Protein AF-A0A2V5QSI6-F1 (afdb_monomer_lite)

Secondary structure (DSSP, 8-state):
--------HHHHHHHHHHHHHTTHHHHHHHHHHHHHHIIIIIGGG--SHHHHHHHHHHHHHIIIIIHHHHHHHHHHHHHHTHHHHHHHHTT----GGGG--

Sequence (101 aa):
MDAAEKMTPTRERYGLLLTALAPVIPQILGSAFNIWYNTTVIEPLLTSPALKQRFFETVVLYNTVVYPIGVFFWLKRIFSFRDLFHRLRAGTATDSASLTQ

Foldseek 3Di:
DDPPVPCPVCCLVCVLVCVLCVVVVVLVVVLVVLLCCCVPPVLVVDDDPVVSVVSNVVSCCCSVPVSVVVSVVSNVVSCVCVVVSVCVSVVHDDDPVVVPD

pLDDT: mean 83.24, std 15.0, range [39.97, 96.12]

Radius of gyration: 20.99 Å; chains: 1; bounding box: 42×34×57 Å

Structure (mmCIF, N/CA/C/O backbone):
data_AF-A0A2V5QSI6-F1
#
_entry.id   AF-A0A2V5QSI6-F1
#
loop_
_atom_site.group_PDB
_atom_site.id
_atom_site.type_symbol
_atom_site.label_atom_id
_atom_site.label_alt_id
_atom_site.label_comp_id
_atom_site.label_asym_id
_atom_site.label_entity_id
_atom_site.label_seq_id
_atom_site.pdbx_PDB_ins_code
_atom_site.Cartn_x
_atom_site.Cartn_y
_atom_site.Cartn_z
_atom_site.occupancy
_atom_site.B_iso_or_equiv
_atom_site.auth_seq_id
_atom_site.auth_comp_id
_atom_site.auth_asym_id
_atom_site.auth_atom_id
_atom_site.pdbx_PDB_model_num
ATOM 1 N N . MET A 1 1 ? 19.929 28.113 -24.057 1.00 42.94 1 MET A N 1
ATOM 2 C CA . MET A 1 1 ? 18.808 27.554 -23.276 1.00 42.94 1 MET A CA 1
ATOM 3 C C . MET A 1 1 ? 18.932 26.049 -23.402 1.00 42.94 1 MET A C 1
ATOM 5 O O . MET A 1 1 ? 18.186 25.461 -24.156 1.00 42.94 1 MET A O 1
ATOM 9 N N . ASP A 1 2 ? 19.915 25.437 -22.739 1.00 44.47 2 ASP A N 1
ATOM 10 C CA . ASP A 1 2 ? 20.228 24.015 -22.951 1.00 44.47 2 ASP A CA 1
ATOM 11 C C . ASP A 1 2 ? 20.166 23.282 -21.622 1.00 44.47 2 ASP A C 1
ATOM 13 O O . ASP A 1 2 ? 21.139 22.757 -21.088 1.00 44.47 2 ASP A O 1
ATOM 17 N N . ALA A 1 3 ? 18.948 23.288 -21.084 1.00 39.97 3 ALA A N 1
ATOM 18 C CA . ALA A 1 3 ? 18.497 22.454 -19.984 1.00 39.97 3 ALA A CA 1
ATOM 19 C C . ALA A 1 3 ? 18.329 20.993 -20.445 1.00 39.97 3 ALA A C 1
ATOM 21 O O . ALA A 1 3 ? 17.354 20.328 -20.109 1.00 39.97 3 ALA A O 1
ATOM 22 N N . ALA A 1 4 ? 19.310 20.468 -21.185 1.00 46.91 4 ALA A N 1
ATOM 23 C CA . ALA A 1 4 ? 19.620 19.048 -21.151 1.00 46.91 4 ALA A CA 1
ATOM 24 C C . ALA A 1 4 ? 20.304 18.790 -19.800 1.00 46.91 4 ALA A C 1
ATOM 26 O O . ALA A 1 4 ? 21.506 18.546 -19.709 1.00 46.91 4 ALA A O 1
ATOM 27 N N . GLU A 1 5 ? 19.532 18.970 -18.727 1.00 50.97 5 GLU A N 1
ATOM 28 C CA . GLU A 1 5 ? 19.863 18.545 -17.378 1.00 50.97 5 GLU A CA 1
ATOM 29 C C . GLU A 1 5 ? 20.335 17.099 -17.501 1.00 50.97 5 GLU A C 1
ATOM 31 O O . GLU A 1 5 ? 19.531 16.220 -17.807 1.00 50.97 5 GLU A O 1
ATOM 36 N N . LYS A 1 6 ? 21.656 16.887 -17.396 1.00 46.97 6 LYS A N 1
ATOM 37 C CA . LYS A 1 6 ? 22.327 15.589 -17.531 1.00 46.97 6 LYS A CA 1
ATOM 38 C C . LYS A 1 6 ? 21.448 14.517 -16.895 1.00 46.97 6 LYS A C 1
ATOM 40 O O . LYS A 1 6 ? 21.391 14.435 -15.667 1.00 46.97 6 LYS A O 1
ATOM 45 N N . MET A 1 7 ? 20.759 13.713 -17.711 1.00 53.19 7 MET A N 1
ATOM 46 C CA . MET A 1 7 ? 20.026 12.562 -17.201 1.00 53.19 7 MET A CA 1
ATOM 47 C C . MET A 1 7 ? 21.072 11.691 -16.520 1.00 53.19 7 MET A C 1
ATOM 49 O O . MET A 1 7 ? 21.983 11.166 -17.155 1.00 53.19 7 MET A O 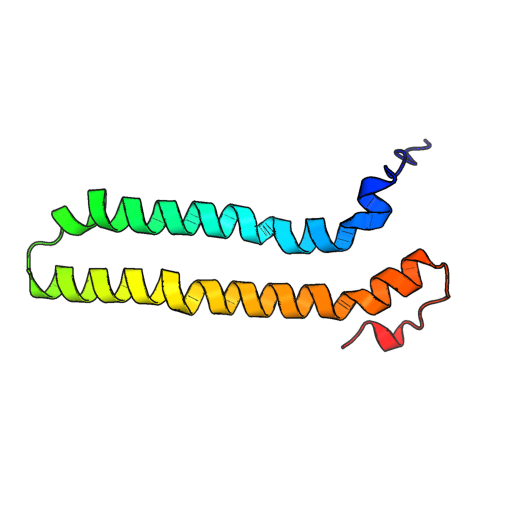1
ATOM 53 N N . THR A 1 8 ? 21.026 11.636 -15.191 1.00 64.69 8 THR A N 1
ATOM 54 C CA . THR A 1 8 ? 21.978 10.831 -14.440 1.00 64.69 8 THR A CA 1
ATOM 55 C C . THR A 1 8 ? 21.797 9.375 -14.880 1.00 64.69 8 THR A C 1
ATOM 57 O O . THR A 1 8 ? 20.656 8.935 -15.046 1.00 64.69 8 THR A O 1
ATOM 60 N N . PRO A 1 9 ? 22.875 8.592 -15.061 1.00 61.88 9 PRO A N 1
ATOM 61 C CA . PRO A 1 9 ? 22.786 7.202 -15.536 1.00 61.88 9 PRO A CA 1
ATOM 62 C C . PRO A 1 9 ? 21.847 6.335 -14.672 1.00 61.88 9 PRO A C 1
ATOM 64 O O . PRO A 1 9 ? 21.257 5.355 -15.128 1.00 61.88 9 PRO A O 1
ATOM 67 N N . THR A 1 10 ? 21.638 6.738 -13.418 1.00 62.16 10 THR A N 1
ATOM 68 C CA . THR A 1 10 ? 20.651 6.179 -12.492 1.00 62.16 10 THR A CA 1
ATOM 69 C C . THR A 1 10 ? 19.203 6.370 -12.966 1.00 62.16 10 THR A C 1
ATOM 71 O O . THR A 1 10 ? 18.412 5.433 -12.884 1.00 62.16 10 THR A O 1
ATOM 74 N N . ARG A 1 11 ? 18.833 7.542 -13.497 1.00 66.25 11 ARG A N 1
ATOM 75 C CA . ARG A 1 11 ? 17.481 7.831 -14.014 1.00 66.25 11 ARG A CA 1
ATOM 76 C C . ARG A 1 11 ? 17.165 7.019 -15.274 1.00 66.25 11 ARG A C 1
ATOM 78 O O . ARG A 1 11 ? 16.064 6.490 -15.384 1.00 66.25 11 ARG A O 1
ATOM 85 N N . GLU A 1 12 ? 18.129 6.841 -16.175 1.00 68.44 12 GLU A N 1
ATOM 86 C CA . GLU A 1 12 ? 17.963 6.012 -17.385 1.00 68.44 12 GLU A CA 1
ATOM 87 C C . GLU A 1 12 ? 17.833 4.516 -17.070 1.00 68.44 12 GLU A C 1
ATOM 89 O O . GLU A 1 12 ? 17.114 3.769 -17.743 1.00 68.44 12 GLU A O 1
ATOM 94 N N . ARG A 1 13 ? 18.530 4.050 -16.029 1.00 72.88 13 ARG A N 1
ATOM 95 C CA . ARG A 1 13 ? 18.509 2.636 -15.647 1.00 72.88 13 ARG A CA 1
ATOM 96 C C . ARG A 1 13 ? 17.327 2.274 -14.753 1.00 72.88 13 ARG A C 1
ATOM 98 O O . ARG A 1 13 ? 16.797 1.173 -14.894 1.00 72.88 13 ARG A O 1
ATOM 105 N N . TYR A 1 14 ? 16.918 3.181 -13.867 1.00 81.62 14 TYR A N 1
ATOM 106 C CA . TYR A 1 14 ? 15.937 2.917 -12.811 1.00 81.62 14 TYR A CA 1
ATOM 107 C C . TYR A 1 14 ? 14.665 3.766 -12.900 1.00 81.62 14 TYR A C 1
ATOM 109 O O . TYR A 1 14 ? 13.841 3.673 -11.999 1.00 81.62 14 TYR A O 1
ATOM 117 N N . GLY A 1 15 ? 14.456 4.551 -13.963 1.00 85.19 15 GLY A N 1
ATOM 118 C CA . GLY A 1 15 ? 13.280 5.420 -14.112 1.00 85.19 15 GLY A CA 1
ATOM 119 C C . GLY A 1 15 ? 11.954 4.698 -13.860 1.00 85.19 15 GLY A C 1
ATOM 120 O O . GLY A 1 15 ? 11.182 5.124 -13.008 1.00 85.19 15 GLY A O 1
ATOM 121 N N . LEU A 1 16 ? 11.748 3.538 -14.492 1.00 86.94 16 LEU A N 1
ATOM 122 C CA . LEU A 1 16 ? 10.546 2.722 -14.283 1.00 86.94 16 LEU A CA 1
ATOM 123 C C . LEU A 1 16 ? 10.393 2.235 -12.832 1.00 86.94 16 LEU A C 1
ATOM 125 O O . LEU A 1 16 ? 9.288 2.223 -12.297 1.00 86.94 16 LEU A O 1
ATOM 129 N N . LEU A 1 17 ? 11.498 1.854 -12.182 1.00 87.75 17 LEU A N 1
ATOM 130 C CA . LEU A 1 17 ? 11.494 1.407 -10.787 1.00 87.75 17 LEU A CA 1
ATOM 131 C C . LEU A 1 17 ? 11.174 2.565 -9.834 1.00 87.75 17 LEU A C 1
ATOM 133 O O . LEU A 1 17 ? 10.383 2.397 -8.912 1.00 87.75 17 LEU A O 1
ATOM 137 N N . LEU A 1 18 ? 11.752 3.743 -10.070 1.00 90.44 18 LEU A N 1
ATOM 138 C CA . LEU A 1 18 ? 11.469 4.947 -9.293 1.00 90.44 18 LEU A CA 1
ATOM 139 C C . LEU A 1 18 ? 9.996 5.345 -9.425 1.00 90.44 18 LEU A C 1
ATOM 141 O O . LEU A 1 18 ? 9.354 5.620 -8.417 1.00 90.44 18 LEU A O 1
ATOM 145 N N . THR A 1 19 ? 9.434 5.296 -10.636 1.00 91.62 19 THR A N 1
ATOM 146 C CA . THR A 1 19 ? 7.999 5.521 -10.864 1.00 91.62 19 THR A CA 1
ATOM 147 C C . THR A 1 19 ? 7.140 4.476 -10.155 1.00 91.62 19 THR A C 1
ATOM 149 O O . THR A 1 19 ? 6.147 4.830 -9.523 1.00 91.62 19 THR A O 1
ATOM 152 N N . ALA A 1 20 ? 7.525 3.198 -10.211 1.00 91.44 20 ALA A N 1
ATOM 153 C CA . ALA A 1 20 ? 6.799 2.126 -9.538 1.00 91.44 20 ALA A CA 1
ATOM 154 C C . ALA A 1 20 ? 6.766 2.325 -8.015 1.00 91.44 20 ALA A C 1
ATOM 156 O O . ALA A 1 20 ? 5.714 2.148 -7.406 1.00 91.44 20 ALA A O 1
ATOM 157 N N . LEU A 1 21 ? 7.894 2.719 -7.413 1.00 91.62 21 LEU A N 1
ATOM 158 C CA . LEU A 1 21 ? 8.045 2.875 -5.963 1.00 91.62 21 LEU A CA 1
ATOM 159 C C . LEU A 1 21 ? 7.524 4.208 -5.418 1.00 91.62 21 LEU A C 1
ATOM 161 O O . LEU A 1 21 ? 7.236 4.289 -4.222 1.00 91.62 21 LEU A O 1
ATOM 165 N N . ALA A 1 22 ? 7.379 5.228 -6.268 1.00 92.06 22 ALA A N 1
ATOM 166 C CA . ALA A 1 22 ? 6.959 6.569 -5.870 1.00 92.06 22 ALA A CA 1
ATOM 167 C C . ALA A 1 22 ? 5.679 6.596 -5.011 1.00 92.06 22 ALA A C 1
ATOM 169 O O . ALA A 1 22 ? 5.703 7.267 -3.983 1.00 92.06 22 ALA A O 1
ATOM 170 N N . PRO A 1 23 ? 4.595 5.865 -5.341 1.00 91.12 23 PRO A N 1
ATOM 171 C CA . PRO A 1 23 ? 3.426 5.790 -4.464 1.00 91.12 23 PRO A CA 1
ATOM 172 C C . PRO A 1 23 ? 3.524 4.692 -3.396 1.00 91.12 23 PRO A C 1
ATOM 174 O O . PRO A 1 23 ? 2.845 4.780 -2.379 1.00 91.12 23 PRO A O 1
ATOM 177 N N . VAL A 1 24 ? 4.368 3.670 -3.578 1.00 91.06 24 VAL A N 1
ATOM 178 C CA . VAL A 1 24 ? 4.453 2.521 -2.656 1.00 91.06 24 VAL A CA 1
ATOM 179 C C . VAL A 1 24 ? 5.018 2.933 -1.301 1.00 91.06 24 VAL A C 1
ATOM 181 O O . VAL A 1 24 ? 4.478 2.545 -0.269 1.00 91.06 24 VAL A O 1
ATOM 184 N N . ILE A 1 25 ? 6.079 3.744 -1.286 1.00 89.50 25 ILE A N 1
ATOM 185 C CA . ILE A 1 25 ? 6.704 4.196 -0.035 1.00 89.50 25 ILE A CA 1
ATOM 186 C C . ILE A 1 25 ? 5.733 5.064 0.789 1.00 89.50 25 ILE A C 1
ATOM 188 O O . ILE A 1 25 ? 5.487 4.720 1.949 1.00 89.50 25 ILE A O 1
ATOM 192 N N . PRO A 1 26 ? 5.116 6.126 0.225 1.00 93.25 26 PRO A N 1
ATOM 193 C CA . PRO A 1 26 ? 4.055 6.859 0.906 1.00 93.25 26 PRO A CA 1
ATOM 194 C C . PRO A 1 26 ? 2.903 5.966 1.362 1.00 93.25 26 PRO A C 1
ATOM 196 O O . PRO A 1 26 ? 2.388 6.179 2.453 1.00 93.25 26 PRO A O 1
ATOM 199 N N . GLN A 1 27 ? 2.521 4.949 0.581 1.00 92.62 27 GLN A N 1
ATOM 200 C CA . GLN A 1 27 ? 1.426 4.053 0.954 1.00 92.62 27 GLN A CA 1
ATOM 201 C C . GLN A 1 27 ? 1.759 3.207 2.187 1.00 92.62 27 GLN A C 1
ATOM 203 O O . GLN A 1 27 ? 0.911 3.058 3.065 1.00 92.62 27 GLN A O 1
ATOM 208 N N . ILE A 1 28 ? 2.982 2.678 2.287 1.00 91.12 28 ILE A N 1
ATOM 209 C CA . ILE A 1 28 ? 3.425 1.910 3.461 1.00 91.12 28 ILE A CA 1
ATOM 210 C C . ILE A 1 28 ? 3.422 2.806 4.703 1.00 91.12 28 ILE A C 1
ATOM 212 O O . ILE A 1 28 ? 2.862 2.434 5.734 1.00 91.12 28 ILE A O 1
ATOM 216 N N . LEU A 1 29 ? 3.998 4.006 4.592 1.00 94.06 29 LEU A N 1
ATOM 217 C CA . LEU A 1 29 ? 4.034 4.972 5.692 1.00 94.06 29 LEU A CA 1
ATOM 218 C C . LEU A 1 29 ? 2.623 5.417 6.101 1.00 94.06 29 LEU A C 1
ATOM 220 O O . LEU A 1 29 ? 2.300 5.439 7.287 1.00 94.06 29 LEU A O 1
ATOM 224 N N . GLY A 1 30 ? 1.765 5.718 5.126 1.00 92.69 30 GLY A N 1
ATOM 225 C CA . GLY A 1 30 ? 0.377 6.108 5.351 1.00 92.69 30 GLY A CA 1
ATOM 226 C C . GLY A 1 30 ? -0.451 4.996 5.991 1.00 92.69 30 GLY A C 1
ATOM 227 O O . GLY A 1 30 ? -1.246 5.273 6.882 1.00 92.69 30 GLY A O 1
ATOM 228 N N . SER A 1 31 ? -0.235 3.738 5.602 1.00 92.50 31 SER A N 1
ATOM 229 C CA . SER A 1 31 ? -0.891 2.572 6.204 1.00 92.50 31 SER A CA 1
ATOM 230 C C . SER A 1 31 ? -0.455 2.359 7.657 1.00 92.50 31 SER A C 1
ATOM 232 O O . SER A 1 31 ? -1.30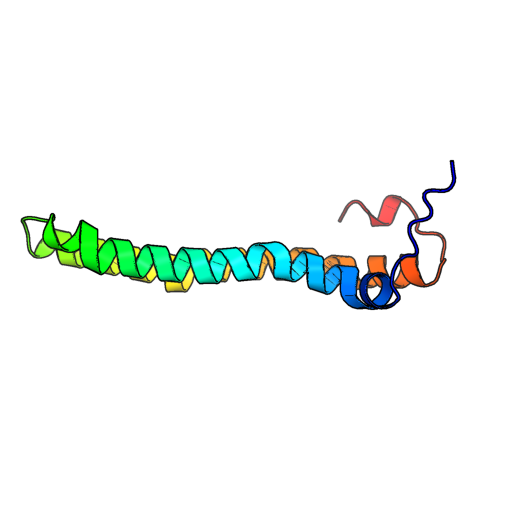5 2.204 8.532 1.00 92.50 31 SER A O 1
ATOM 234 N N . ALA A 1 32 ? 0.848 2.448 7.946 1.00 92.81 32 ALA A N 1
ATOM 235 C CA . ALA A 1 32 ? 1.356 2.370 9.315 1.00 92.81 32 ALA A CA 1
ATOM 236 C C . ALA A 1 32 ? 0.772 3.485 10.199 1.00 92.81 32 ALA A C 1
ATOM 238 O O . ALA A 1 32 ? 0.311 3.224 11.311 1.00 92.81 32 ALA A O 1
ATOM 239 N N . PHE A 1 33 ? 0.719 4.715 9.676 1.00 94.88 33 PHE A N 1
ATOM 240 C CA . PHE A 1 33 ? 0.088 5.838 10.364 1.00 94.88 33 PHE A CA 1
ATOM 241 C C . PHE A 1 33 ? -1.418 5.624 10.563 1.00 94.88 33 PHE A C 1
ATOM 243 O O . PHE A 1 33 ? -1.936 5.903 11.640 1.00 94.88 33 PHE A O 1
ATOM 250 N N . ASN A 1 34 ? -2.120 5.094 9.559 1.00 93.56 34 ASN A N 1
ATOM 251 C CA . ASN A 1 34 ? -3.549 4.805 9.634 1.00 93.56 34 ASN A CA 1
ATOM 252 C C . ASN A 1 34 ? -3.862 3.789 10.741 1.00 93.56 34 ASN A C 1
ATOM 254 O O . ASN A 1 34 ? -4.787 4.012 11.518 1.00 93.56 34 ASN A O 1
ATOM 258 N N . ILE A 1 35 ? -3.072 2.715 10.848 1.00 92.44 35 ILE A N 1
ATOM 259 C CA . ILE A 1 35 ? -3.215 1.721 11.917 1.00 92.44 35 ILE A CA 1
ATOM 260 C C . ILE A 1 35 ? -2.980 2.384 13.273 1.00 92.44 35 ILE A C 1
ATOM 262 O O . ILE A 1 35 ? -3.871 2.349 14.115 1.00 92.44 35 ILE A O 1
ATOM 266 N N . TRP A 1 36 ? -1.827 3.038 13.454 1.00 94.50 36 TRP A N 1
ATOM 267 C CA . TRP A 1 36 ? -1.467 3.687 14.717 1.00 94.50 36 TRP A CA 1
ATOM 268 C C . TRP A 1 36 ? -2.527 4.695 15.172 1.00 94.50 36 TRP A C 1
ATOM 270 O O . TRP A 1 36 ? -2.981 4.658 16.314 1.00 94.50 36 TRP A O 1
ATOM 280 N N . TYR A 1 37 ? -2.971 5.564 14.266 1.00 94.75 37 TYR A N 1
ATOM 281 C CA . TYR A 1 37 ? -3.976 6.576 14.561 1.00 94.75 37 TYR A CA 1
ATOM 282 C C . TYR A 1 37 ? -5.311 5.942 14.965 1.00 94.75 37 TYR A C 1
ATOM 284 O O . TYR A 1 37 ? -5.904 6.319 15.977 1.00 94.75 37 TYR A O 1
ATOM 292 N N . ASN A 1 38 ? -5.767 4.934 14.220 1.00 93.31 38 ASN A N 1
ATOM 293 C CA . ASN A 1 38 ? -7.022 4.263 14.527 1.00 93.31 38 ASN A CA 1
ATOM 294 C C . ASN A 1 38 ? -6.968 3.503 15.861 1.00 93.31 38 ASN A C 1
ATOM 296 O O . ASN A 1 38 ? -7.941 3.557 16.608 1.00 93.31 38 ASN A O 1
ATOM 300 N N . THR A 1 39 ? -5.845 2.870 16.209 1.00 91.19 39 THR A N 1
ATOM 301 C CA . THR A 1 39 ? -5.696 2.149 17.486 1.00 91.19 39 THR A CA 1
ATOM 302 C C . THR A 1 39 ? -5.488 3.077 18.682 1.00 91.19 39 THR A C 1
ATOM 304 O O . THR A 1 39 ? -6.015 2.836 19.761 1.00 91.19 39 THR A O 1
ATOM 307 N N . THR A 1 40 ? -4.710 4.150 18.527 1.00 93.06 40 THR A N 1
ATOM 308 C CA . THR A 1 40 ? -4.295 4.992 19.661 1.00 93.06 40 THR A CA 1
ATOM 309 C C . THR A 1 40 ? -5.225 6.179 19.885 1.00 93.06 40 THR A C 1
ATOM 311 O O . THR A 1 40 ? -5.398 6.602 21.024 1.00 93.06 40 THR A O 1
ATOM 314 N N . VAL A 1 41 ? -5.833 6.718 18.825 1.00 94.06 41 VAL A N 1
ATOM 315 C CA . VAL A 1 41 ? -6.670 7.923 18.903 1.00 94.06 41 VAL A CA 1
ATOM 316 C C . VAL A 1 41 ? -8.150 7.590 18.759 1.00 94.06 41 VAL A C 1
ATOM 318 O O . VAL A 1 41 ? -8.946 8.077 19.553 1.00 94.06 41 VAL A O 1
ATOM 321 N N . ILE A 1 42 ? -8.536 6.765 17.780 1.00 92.12 42 ILE A N 1
ATOM 322 C CA . ILE A 1 42 ? -9.959 6.530 17.476 1.00 92.12 42 ILE A CA 1
ATOM 323 C C . ILE A 1 42 ? -10.583 5.451 18.361 1.00 92.12 42 ILE A C 1
ATOM 325 O O . ILE A 1 42 ? -11.651 5.678 18.924 1.00 92.12 42 ILE A O 1
ATOM 329 N N . GLU A 1 43 ? -9.936 4.296 18.526 1.00 91.69 43 GLU A N 1
ATOM 330 C CA . GLU A 1 43 ? -10.474 3.184 19.320 1.00 91.69 43 GLU A CA 1
ATOM 331 C C . GLU A 1 43 ? -10.891 3.585 20.755 1.00 91.69 43 GLU A C 1
ATOM 333 O O . GLU A 1 43 ? -11.973 3.167 21.189 1.00 91.69 43 GLU A O 1
ATOM 338 N N . PRO A 1 44 ? -10.136 4.427 21.497 1.00 91.62 44 PRO A N 1
ATOM 339 C CA . PRO A 1 44 ? -10.543 4.875 22.831 1.00 91.62 44 PRO A CA 1
ATOM 340 C C . PRO A 1 44 ? -11.826 5.714 22.848 1.00 91.62 44 PRO A C 1
ATOM 342 O O . PRO A 1 44 ? -12.525 5.725 23.858 1.00 91.62 44 PRO A O 1
ATOM 345 N N . LEU A 1 45 ? -12.154 6.389 21.741 1.00 92.50 45 LEU A N 1
ATOM 346 C CA . LEU A 1 45 ? -13.347 7.233 21.611 1.00 92.50 45 LEU A CA 1
ATOM 347 C C . LEU A 1 45 ? -14.622 6.415 21.354 1.00 92.50 45 LEU A C 1
ATOM 349 O O . LEU A 1 45 ? -15.730 6.940 21.462 1.00 92.50 45 LEU A O 1
ATOM 353 N N . LEU A 1 46 ? -14.488 5.131 21.015 1.00 92.25 46 LEU A N 1
ATOM 354 C CA . LEU A 1 46 ? -15.620 4.248 20.764 1.00 92.25 46 LEU A CA 1
ATOM 355 C C . LEU A 1 46 ? -16.199 3.738 22.090 1.00 92.25 46 LEU A C 1
ATOM 357 O O . LEU A 1 46 ? -15.510 3.138 22.912 1.00 92.25 46 LEU A O 1
ATOM 361 N N . THR A 1 47 ? -17.497 3.944 22.293 1.00 89.88 47 THR A N 1
ATOM 362 C CA . THR A 1 47 ? -18.183 3.685 23.570 1.00 89.88 47 THR A CA 1
ATOM 363 C C . THR A 1 47 ? -18.621 2.237 23.766 1.00 89.88 47 THR A C 1
ATOM 365 O O . THR A 1 47 ? -18.732 1.793 24.906 1.00 89.88 47 THR A O 1
ATOM 368 N N . SER A 1 48 ? -18.868 1.481 22.689 1.00 93.38 48 SER A N 1
ATOM 369 C CA . SER A 1 48 ? -19.340 0.092 22.788 1.00 93.38 48 SER A CA 1
ATOM 370 C C . SER A 1 48 ? -18.285 -0.929 22.334 1.00 93.38 48 SER A C 1
ATOM 372 O O . SER A 1 48 ? -17.623 -0.710 21.314 1.00 93.38 48 SER A O 1
ATOM 374 N N . PRO A 1 49 ? -18.148 -2.077 23.029 1.00 90.50 49 PRO A N 1
ATOM 375 C CA . PRO A 1 49 ? -17.218 -3.139 22.631 1.00 90.50 49 PRO A CA 1
ATOM 376 C C . PRO A 1 49 ? -17.487 -3.695 21.225 1.00 90.50 49 PRO A C 1
ATOM 378 O O . PRO A 1 49 ? -16.555 -3.913 20.457 1.00 90.50 49 PRO A O 1
ATOM 381 N N . ALA A 1 50 ? -18.761 -3.856 20.852 1.00 91.81 50 ALA A N 1
ATOM 38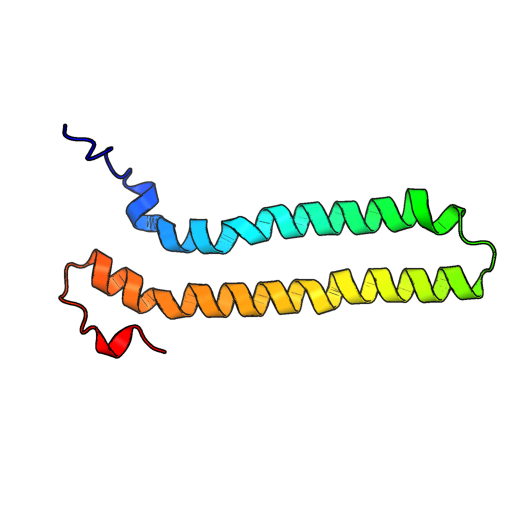2 C CA . ALA A 1 50 ? -19.144 -4.350 19.529 1.00 91.81 50 ALA A CA 1
ATOM 383 C C . ALA A 1 50 ? -18.715 -3.397 18.398 1.00 91.81 50 ALA A C 1
ATOM 385 O O . ALA A 1 50 ? -18.316 -3.846 17.322 1.00 91.81 50 ALA A O 1
ATOM 386 N N . LEU A 1 51 ? -18.763 -2.080 18.638 1.00 91.69 51 LEU A N 1
ATOM 387 C CA . LEU A 1 51 ? -18.300 -1.086 17.672 1.00 91.69 51 LEU A CA 1
ATOM 388 C C . LEU A 1 51 ? -16.774 -1.102 17.538 1.00 91.69 51 LEU A C 1
ATOM 390 O O . LEU A 1 51 ? -16.280 -1.060 16.415 1.00 91.69 51 LEU A O 1
ATOM 394 N N . LYS A 1 52 ? -16.038 -1.230 18.652 1.00 92.31 52 LYS A N 1
ATOM 395 C CA . LYS A 1 52 ? -14.570 -1.373 18.638 1.00 92.31 52 LYS A CA 1
ATOM 396 C C . LYS A 1 52 ? -14.126 -2.567 17.808 1.00 92.31 52 LYS A C 1
ATOM 398 O O . LYS A 1 52 ? -13.253 -2.425 16.960 1.00 92.31 52 LYS A O 1
ATOM 403 N N . GLN A 1 53 ? -14.775 -3.714 18.002 1.00 92.25 53 GLN A N 1
ATOM 404 C CA . GLN A 1 53 ? -14.447 -4.927 17.263 1.00 92.25 53 GLN A CA 1
ATOM 405 C C . GLN A 1 53 ? -14.647 -4.747 15.752 1.00 92.25 53 GLN A C 1
ATOM 407 O O . GLN A 1 53 ? -13.718 -4.975 14.982 1.00 92.25 53 GLN A O 1
ATOM 412 N N . ARG A 1 54 ? -15.825 -4.278 15.320 1.00 93.50 54 ARG A N 1
ATOM 413 C CA . ARG A 1 54 ? -16.100 -4.064 13.887 1.00 93.50 54 ARG A CA 1
ATOM 414 C C . ARG A 1 54 ? -15.176 -3.021 13.266 1.00 93.50 54 ARG A C 1
ATOM 416 O O . ARG A 1 54 ? -14.758 -3.156 12.116 1.00 93.50 54 ARG A O 1
ATOM 423 N N . PHE A 1 55 ? -14.865 -1.973 14.022 1.00 92.75 55 PHE A N 1
ATOM 424 C CA . PHE A 1 55 ? -13.930 -0.944 13.597 1.00 92.75 55 PHE A CA 1
ATOM 425 C C . PHE A 1 55 ? -12.529 -1.525 13.387 1.00 92.75 55 PHE A C 1
ATOM 427 O O . PHE A 1 55 ? -11.953 -1.346 12.316 1.00 92.75 55 PHE A O 1
ATOM 434 N N . PHE A 1 56 ? -12.020 -2.291 14.352 1.00 91.94 56 PHE A N 1
ATOM 435 C CA . PHE A 1 56 ? -10.724 -2.952 14.246 1.00 91.94 56 PHE A CA 1
ATOM 436 C C . PHE A 1 56 ? -10.667 -3.930 13.065 1.00 91.94 56 PHE A C 1
ATOM 438 O O . PHE A 1 56 ? -9.742 -3.860 12.259 1.00 91.94 56 PHE A O 1
ATOM 445 N N . GLU A 1 57 ? -11.687 -4.779 12.898 1.00 93.25 57 GLU A N 1
ATOM 446 C CA . GLU A 1 57 ? -11.806 -5.692 11.751 1.00 93.25 57 GLU A CA 1
ATOM 447 C C . GLU A 1 57 ? -11.740 -4.935 10.417 1.00 93.25 57 GLU A C 1
ATOM 449 O O . GLU A 1 57 ? -11.042 -5.352 9.492 1.00 93.25 57 GLU A O 1
ATOM 454 N N . THR A 1 58 ? -12.401 -3.778 10.333 1.00 93.31 58 THR A N 1
ATOM 455 C CA . THR A 1 58 ? -12.379 -2.925 9.138 1.00 93.31 58 THR A CA 1
ATOM 456 C C . THR A 1 58 ? -10.989 -2.336 8.893 1.00 93.31 58 THR A C 1
ATOM 458 O O . THR A 1 58 ? -10.484 -2.399 7.771 1.00 93.31 58 THR A O 1
ATOM 461 N N . VAL A 1 59 ? -10.338 -1.794 9.927 1.00 92.00 59 VAL A N 1
ATOM 462 C CA . VAL A 1 59 ? -8.977 -1.238 9.828 1.00 92.00 59 VAL A CA 1
ATOM 463 C C . VAL A 1 59 ? -7.997 -2.310 9.352 1.00 92.00 59 VAL A C 1
ATOM 465 O O . VAL A 1 59 ? -7.205 -2.056 8.441 1.00 92.00 59 VAL A O 1
ATOM 468 N N . VAL A 1 60 ? -8.082 -3.520 9.907 1.00 91.19 60 VAL A N 1
ATOM 469 C CA . VAL A 1 60 ? -7.256 -4.656 9.491 1.00 91.19 60 VAL A CA 1
ATOM 470 C C . VAL A 1 60 ? -7.548 -5.036 8.041 1.00 91.19 60 VAL A C 1
ATOM 472 O O . VAL A 1 60 ? -6.611 -5.146 7.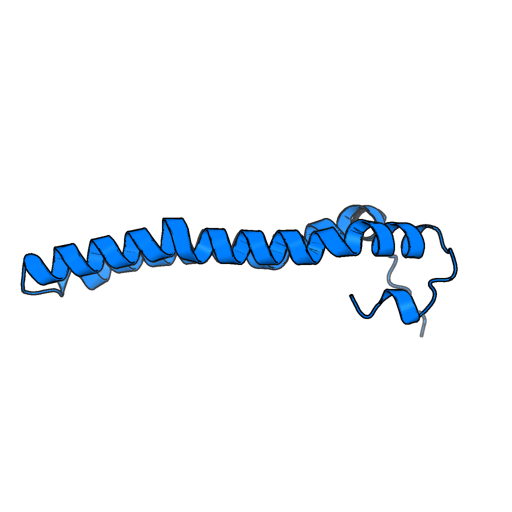251 1.00 91.19 60 VAL A O 1
ATOM 475 N N . LEU A 1 61 ? -8.819 -5.178 7.651 1.00 94.88 61 LEU A N 1
ATOM 476 C CA . LEU A 1 61 ? -9.207 -5.561 6.290 1.00 94.88 61 LEU A CA 1
ATOM 477 C C . LEU A 1 61 ? -8.657 -4.586 5.241 1.00 94.88 61 LEU A C 1
ATOM 479 O O . LEU A 1 61 ? -8.063 -5.003 4.246 1.00 94.88 61 LEU A O 1
ATOM 483 N N . TYR A 1 62 ? -8.813 -3.281 5.461 1.00 92.75 62 TYR A N 1
ATOM 484 C CA . TYR A 1 62 ? -8.346 -2.287 4.496 1.00 92.75 62 TYR A CA 1
ATOM 485 C C . TYR A 1 62 ? -6.822 -2.283 4.364 1.00 92.75 62 TYR A C 1
ATOM 487 O O . TYR A 1 62 ? -6.302 -2.287 3.248 1.00 92.75 62 TYR A O 1
ATOM 495 N N . ASN A 1 63 ? -6.102 -2.334 5.485 1.00 92.31 63 ASN A N 1
ATOM 496 C CA . ASN A 1 63 ? -4.644 -2.259 5.469 1.00 92.31 63 ASN A CA 1
ATOM 497 C C . ASN A 1 63 ? -3.976 -3.557 4.983 1.00 92.31 63 ASN A C 1
ATOM 499 O O . ASN A 1 63 ? -2.916 -3.493 4.366 1.00 92.31 63 ASN A O 1
ATOM 503 N N . THR A 1 64 ? -4.587 -4.722 5.214 1.00 91.25 64 THR A N 1
ATOM 504 C CA . THR A 1 64 ? -3.997 -6.028 4.854 1.00 91.25 64 THR A CA 1
ATOM 505 C C . THR A 1 64 ? -4.487 -6.590 3.522 1.00 91.25 64 THR A C 1
ATOM 507 O O . THR A 1 64 ? -3.787 -7.400 2.919 1.00 91.25 64 THR A O 1
ATOM 510 N N . VAL A 1 65 ? -5.654 -6.158 3.034 1.00 94.56 65 VAL A N 1
ATOM 511 C CA . VAL A 1 65 ? -6.251 -6.683 1.797 1.00 94.56 65 VAL A CA 1
ATOM 512 C C . VAL A 1 65 ? -6.418 -5.582 0.758 1.00 94.56 65 VAL A C 1
ATOM 514 O O . VAL A 1 65 ? -5.835 -5.663 -0.322 1.00 94.56 65 VAL A O 1
ATOM 517 N N . VAL A 1 66 ? -7.166 -4.524 1.074 1.00 94.25 66 VAL A N 1
ATOM 518 C CA . VAL A 1 66 ? -7.550 -3.512 0.073 1.00 94.25 66 VAL A CA 1
ATOM 519 C C . VAL A 1 66 ? -6.335 -2.732 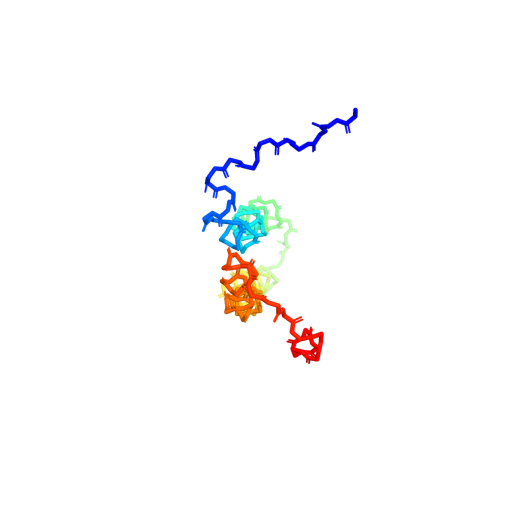-0.438 1.00 94.25 66 VAL A C 1
ATOM 521 O O . VAL A 1 66 ? -6.128 -2.640 -1.650 1.00 94.25 66 VAL A O 1
ATOM 524 N N . TYR A 1 67 ? -5.498 -2.204 0.459 1.00 92.06 67 TYR A N 1
ATOM 525 C CA . TYR A 1 67 ? -4.311 -1.445 0.056 1.00 92.06 67 TYR A CA 1
ATOM 526 C C . TYR A 1 67 ? -3.275 -2.305 -0.686 1.00 92.06 67 TYR A C 1
ATOM 528 O O . TYR A 1 67 ? -2.815 -1.861 -1.742 1.00 92.06 67 TYR A O 1
ATOM 536 N N . PRO A 1 68 ? -2.940 -3.535 -0.245 1.00 93.00 68 PRO A N 1
ATOM 537 C CA . PRO A 1 68 ? -2.045 -4.409 -1.003 1.00 93.00 68 PRO A CA 1
ATOM 538 C C . PRO A 1 68 ? -2.566 -4.776 -2.393 1.00 93.00 68 PRO A C 1
ATOM 540 O O . PRO A 1 68 ? -1.784 -4.793 -3.340 1.00 93.00 68 PRO A O 1
ATOM 543 N N . ILE A 1 69 ? -3.875 -5.000 -2.552 1.00 96.12 69 ILE A N 1
ATOM 544 C CA . ILE A 1 69 ? -4.484 -5.232 -3.871 1.00 96.12 69 ILE A CA 1
ATOM 545 C C . ILE A 1 69 ? -4.298 -4.007 -4.778 1.00 96.12 69 ILE A C 1
ATOM 547 O O . ILE A 1 69 ? -3.901 -4.148 -5.936 1.00 96.12 69 ILE A O 1
ATOM 551 N N . GLY A 1 70 ? -4.530 -2.799 -4.256 1.00 94.00 70 GLY A N 1
ATOM 552 C CA . GLY A 1 70 ? -4.302 -1.558 -5.000 1.00 94.00 70 GLY A CA 1
ATOM 553 C C . GLY A 1 70 ? -2.843 -1.396 -5.440 1.00 94.00 70 GLY A C 1
ATOM 554 O O . GLY A 1 70 ? -2.572 -1.142 -6.615 1.00 94.00 70 GLY A O 1
ATOM 555 N N . VAL A 1 71 ? -1.897 -1.624 -4.522 1.00 94.06 71 VAL A N 1
ATOM 556 C CA . VAL A 1 71 ? -0.454 -1.607 -4.818 1.00 94.06 71 VAL A CA 1
ATOM 557 C C . VAL A 1 71 ? -0.096 -2.659 -5.866 1.00 94.06 71 VAL A C 1
ATOM 559 O O . VAL A 1 71 ? 0.661 -2.368 -6.790 1.00 94.06 71 VAL A O 1
ATOM 562 N N . PHE A 1 72 ? -0.665 -3.861 -5.780 1.00 95.06 72 PHE A N 1
ATOM 563 C CA . PHE A 1 72 ? -0.442 -4.917 -6.761 1.00 95.06 72 PHE A CA 1
ATOM 564 C C . PHE A 1 72 ? -0.899 -4.502 -8.164 1.00 95.06 72 PHE A C 1
ATOM 566 O O . PHE A 1 72 ? -0.137 -4.643 -9.121 1.00 95.06 72 PHE A O 1
ATOM 573 N N . PHE A 1 73 ? -2.107 -3.946 -8.303 1.00 96.12 73 PHE A N 1
ATOM 574 C CA . PHE A 1 73 ? -2.596 -3.469 -9.598 1.00 96.12 73 PHE A CA 1
ATOM 575 C C . PHE A 1 73 ? -1.761 -2.314 -10.150 1.00 96.12 73 PHE A C 1
ATOM 577 O O . PHE A 1 73 ? -1.465 -2.299 -11.347 1.00 96.12 73 PHE A O 1
ATOM 584 N N . TRP A 1 74 ? -1.328 -1.392 -9.287 1.00 94.88 74 TRP A N 1
ATOM 585 C CA . TRP A 1 74 ? -0.413 -0.319 -9.664 1.00 94.88 74 TRP A CA 1
ATOM 586 C C . TRP A 1 74 ? 0.912 -0.866 -10.204 1.00 94.88 74 TRP A C 1
ATOM 588 O O . TRP A 1 74 ? 1.309 -0.539 -11.322 1.00 94.88 74 TRP A O 1
ATOM 598 N N . LEU A 1 75 ? 1.572 -1.748 -9.449 1.00 93.75 75 LEU A N 1
ATOM 599 C CA . LEU A 1 75 ? 2.842 -2.349 -9.853 1.00 93.75 75 LEU A CA 1
ATOM 600 C C . LEU A 1 75 ? 2.688 -3.142 -11.150 1.00 93.75 75 LEU A C 1
ATOM 602 O O . LEU A 1 75 ? 3.507 -2.990 -12.055 1.00 93.75 75 LEU A O 1
ATOM 606 N N . LYS A 1 76 ? 1.617 -3.933 -11.282 1.00 93.62 76 LYS A N 1
ATOM 607 C CA . LYS A 1 76 ? 1.313 -4.673 -12.511 1.00 93.62 76 LYS A CA 1
ATOM 608 C C . LYS A 1 76 ? 1.188 -3.733 -13.712 1.00 93.62 76 LYS A C 1
ATOM 610 O O . LYS A 1 76 ? 1.750 -4.029 -14.763 1.00 93.62 76 LYS A O 1
ATOM 615 N N . ARG A 1 77 ? 0.490 -2.602 -13.558 1.00 92.56 77 ARG A N 1
ATOM 616 C CA . ARG A 1 77 ? 0.330 -1.606 -14.627 1.00 92.56 77 ARG A CA 1
ATOM 617 C C . ARG A 1 77 ? 1.641 -0.892 -14.954 1.00 92.56 77 ARG A C 1
ATOM 619 O O . ARG A 1 77 ? 1.924 -0.674 -16.120 1.00 92.56 77 ARG A O 1
ATOM 626 N N . ILE A 1 78 ? 2.465 -0.541 -13.970 1.00 92.44 78 ILE A N 1
ATOM 627 C CA . ILE A 1 78 ? 3.759 0.091 -14.263 1.00 92.44 78 ILE A CA 1
ATOM 628 C C . ILE A 1 78 ? 4.707 -0.892 -14.951 1.00 92.44 78 ILE A C 1
ATOM 630 O O . ILE A 1 78 ? 5.335 -0.551 -15.951 1.00 92.44 78 ILE A O 1
ATOM 634 N N . PHE A 1 79 ? 4.781 -2.136 -14.479 1.00 91.00 79 PHE A N 1
ATOM 635 C CA . PHE A 1 79 ? 5.651 -3.134 -15.090 1.00 91.00 79 PHE A CA 1
ATOM 636 C C . PHE A 1 79 ? 5.166 -3.630 -16.456 1.00 91.00 79 PHE A C 1
ATOM 638 O O . PHE A 1 79 ? 5.998 -4.134 -17.209 1.00 91.00 79 PHE A O 1
ATOM 645 N N . SER A 1 80 ? 3.900 -3.429 -16.845 1.00 89.75 80 SER A N 1
ATOM 646 C CA . SER A 1 80 ? 3.482 -3.689 -18.232 1.00 89.75 80 SER A CA 1
ATOM 647 C C . SER A 1 80 ? 4.174 -2.756 -19.230 1.00 89.75 80 SER A C 1
ATOM 649 O O . SER A 1 80 ? 4.405 -3.145 -20.369 1.00 89.75 80 SER A O 1
ATOM 651 N N . PHE A 1 81 ? 4.606 -1.564 -18.801 1.00 87.44 81 PHE A N 1
ATOM 652 C CA . PHE A 1 81 ? 5.398 -0.650 -19.631 1.00 87.44 81 PHE A CA 1
ATOM 653 C C . PHE A 1 81 ? 6.888 -1.007 -19.696 1.00 87.44 81 PHE A C 1
ATOM 655 O O . PHE A 1 81 ? 7.656 -0.286 -20.329 1.00 87.44 81 PHE A O 1
ATOM 662 N N . ARG A 1 82 ? 7.337 -2.100 -19.064 1.00 85.50 82 ARG A N 1
ATOM 663 C CA . ARG A 1 82 ? 8.760 -2.472 -19.027 1.00 85.50 82 ARG A CA 1
ATOM 664 C C . ARG A 1 82 ? 9.349 -2.672 -20.418 1.00 85.50 82 ARG A C 1
ATOM 666 O O . ARG A 1 82 ? 10.434 -2.164 -20.690 1.00 85.50 82 ARG A O 1
ATOM 673 N N . ASP A 1 83 ? 8.637 -3.373 -21.290 1.00 83.06 83 ASP A N 1
ATOM 674 C CA . ASP A 1 83 ? 9.118 -3.658 -22.643 1.00 83.06 83 ASP A CA 1
ATOM 675 C C . ASP A 1 83 ? 9.151 -2.393 -23.500 1.00 83.06 83 ASP A C 1
ATOM 677 O O . ASP A 1 83 ? 10.127 -2.153 -24.212 1.00 83.06 83 ASP A O 1
ATOM 681 N N . LEU A 1 84 ? 8.134 -1.537 -23.367 1.00 83.38 84 LEU A N 1
ATOM 682 C CA . LEU A 1 84 ? 8.099 -0.219 -23.997 1.00 83.38 84 LEU A CA 1
ATOM 683 C C . LEU A 1 84 ? 9.271 0.651 -23.524 1.00 83.38 84 LEU A C 1
ATOM 685 O O . LEU A 1 84 ? 9.982 1.226 -24.342 1.00 83.38 84 LEU A O 1
ATOM 689 N N . PHE A 1 85 ? 9.515 0.704 -22.214 1.00 84.38 85 PHE A N 1
ATOM 690 C CA . PHE A 1 85 ? 10.615 1.461 -21.625 1.00 84.38 85 PHE A CA 1
ATOM 691 C C . PHE A 1 85 ? 11.978 0.981 -22.144 1.00 84.38 85 PHE A C 1
ATOM 693 O O . PHE A 1 85 ? 12.830 1.801 -22.482 1.00 84.38 85 PHE A O 1
ATOM 700 N N . HIS A 1 86 ? 12.180 -0.335 -22.278 1.00 83.31 86 HIS A N 1
ATOM 701 C CA . HIS A 1 86 ? 13.410 -0.882 -22.862 1.00 83.31 86 HIS A CA 1
ATOM 702 C C . HIS A 1 86 ? 13.570 -0.532 -24.342 1.00 83.31 86 HIS A C 1
ATOM 704 O O . HIS A 1 86 ? 14.674 -0.176 -24.749 1.00 83.31 86 HIS A O 1
ATOM 710 N N . ARG A 1 87 ? 12.492 -0.586 -25.137 1.00 80.81 87 ARG A N 1
ATOM 711 C CA . ARG A 1 87 ? 12.506 -0.200 -26.562 1.00 80.81 87 ARG A CA 1
ATOM 712 C C . ARG A 1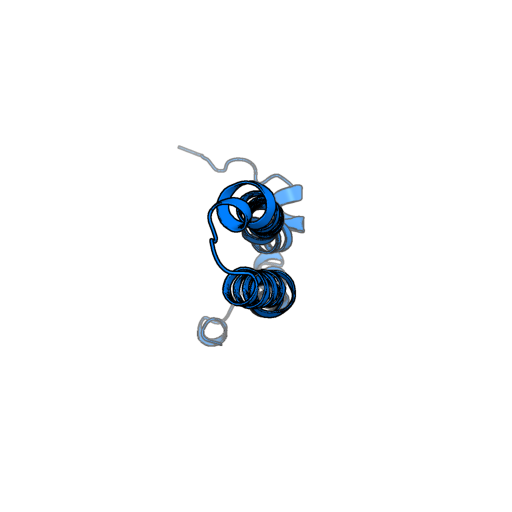 87 ? 12.803 1.286 -26.754 1.00 80.81 87 ARG A C 1
ATOM 714 O O . ARG A 1 87 ? 13.630 1.637 -27.593 1.00 80.81 87 ARG A O 1
ATOM 721 N N . LEU A 1 88 ? 12.189 2.146 -25.941 1.00 80.31 88 LEU A N 1
ATOM 722 C CA . LEU A 1 88 ? 12.462 3.584 -25.939 1.00 80.31 88 LEU A CA 1
ATOM 723 C C . LEU A 1 88 ? 13.918 3.867 -25.555 1.00 80.31 88 LEU A C 1
ATOM 725 O O . LEU A 1 88 ? 14.586 4.657 -26.215 1.00 80.31 88 LEU A O 1
ATOM 729 N N . ARG A 1 89 ? 14.451 3.168 -24.545 1.00 78.00 89 ARG A N 1
ATOM 730 C CA . ARG A 1 89 ? 15.856 3.315 -24.138 1.00 78.00 89 ARG A CA 1
ATOM 731 C C . ARG A 1 89 ? 16.844 2.808 -25.193 1.00 78.00 89 ARG A C 1
ATOM 733 O O . ARG A 1 89 ? 17.951 3.323 -25.278 1.00 78.00 89 ARG A O 1
ATOM 740 N N . ALA A 1 90 ? 16.465 1.808 -25.988 1.00 81.25 90 ALA A N 1
ATOM 741 C CA . ALA A 1 90 ? 17.284 1.286 -27.082 1.00 81.25 90 ALA A CA 1
ATOM 742 C C . ALA A 1 90 ? 17.259 2.168 -28.349 1.00 81.25 90 ALA A C 1
ATOM 744 O O . ALA A 1 90 ? 17.945 1.848 -29.316 1.00 81.25 90 ALA A O 1
ATOM 745 N N . GLY A 1 91 ? 16.473 3.254 -28.369 1.00 71.31 91 GLY A N 1
ATOM 746 C CA . GLY A 1 91 ? 16.358 4.150 -29.525 1.00 71.31 91 GLY A CA 1
ATOM 747 C C . GLY A 1 91 ? 15.586 3.556 -30.708 1.00 71.31 91 GLY A C 1
ATOM 748 O O . GLY A 1 91 ? 15.650 4.089 -31.813 1.00 71.31 91 GLY A O 1
ATOM 749 N N . THR A 1 92 ? 14.860 2.452 -30.508 1.00 66.00 92 THR A N 1
ATOM 750 C CA . THR A 1 92 ? 14.032 1.850 -31.563 1.00 66.00 92 THR A CA 1
ATOM 751 C C . THR A 1 92 ? 12.730 2.629 -31.740 1.00 66.00 92 THR A C 1
ATOM 753 O O . THR A 1 92 ? 12.049 2.906 -30.754 1.00 66.00 92 THR A O 1
ATOM 756 N N . ALA A 1 93 ? 12.374 2.956 -32.988 1.00 59.12 93 ALA A N 1
ATOM 757 C CA . ALA A 1 93 ? 11.126 3.639 -33.327 1.00 59.12 93 ALA A CA 1
ATOM 758 C C . ALA A 1 93 ? 9.919 2.859 -32.777 1.00 59.12 93 ALA A C 1
ATOM 760 O O . ALA A 1 93 ? 9.642 1.733 -33.191 1.00 59.12 93 ALA A O 1
ATOM 761 N N . THR A 1 94 ? 9.226 3.440 -31.802 1.00 60.81 94 THR A N 1
ATOM 762 C CA . THR A 1 94 ? 7.998 2.883 -31.231 1.00 60.81 94 THR A CA 1
ATOM 763 C C . THR A 1 94 ? 6.810 3.238 -32.111 1.00 60.81 94 THR A C 1
ATOM 765 O O . THR A 1 94 ? 6.518 4.413 -32.310 1.00 60.81 94 THR A O 1
ATOM 768 N N . ASP A 1 95 ? 6.123 2.216 -32.616 1.00 63.78 95 ASP A N 1
ATOM 769 C CA . ASP A 1 95 ? 4.862 2.364 -33.337 1.00 63.78 95 ASP A CA 1
ATOM 770 C C . ASP A 1 95 ? 3.766 2.856 -32.375 1.00 63.78 95 ASP A C 1
ATOM 772 O O . ASP A 1 95 ? 3.499 2.216 -31.351 1.00 63.78 95 ASP A O 1
ATOM 776 N N . SER A 1 96 ? 3.145 3.999 -32.673 1.00 62.22 96 SER A N 1
ATOM 777 C CA . SER A 1 96 ? 2.153 4.667 -31.815 1.00 62.22 96 SER A CA 1
ATOM 778 C C . SER A 1 96 ? 0.957 3.774 -31.462 1.00 62.22 96 SER A C 1
ATOM 780 O O . SER A 1 96 ? 0.355 3.948 -30.404 1.00 62.22 96 SER A O 1
ATOM 782 N N . ALA A 1 97 ? 0.648 2.776 -32.298 1.00 63.88 97 ALA A N 1
ATOM 783 C CA . ALA A 1 97 ? -0.392 1.778 -32.039 1.00 63.88 97 ALA A CA 1
ATOM 784 C C . ALA A 1 97 ? -0.114 0.879 -30.814 1.00 63.88 97 ALA A C 1
ATOM 786 O O . ALA A 1 97 ? -1.034 0.272 -30.274 1.00 63.88 97 ALA A O 1
ATOM 787 N N . SER A 1 98 ? 1.136 0.798 -30.348 1.00 62.06 98 SER A N 1
ATOM 788 C CA . SER A 1 98 ? 1.528 -0.018 -29.188 1.00 62.06 98 SER A CA 1
ATOM 789 C C . SER A 1 98 ? 1.309 0.665 -27.829 1.00 62.06 98 SER A C 1
ATOM 791 O O . SER A 1 98 ? 1.479 0.028 -26.791 1.00 62.06 98 SER A O 1
ATOM 793 N N . LEU A 1 99 ? 0.919 1.946 -27.818 1.00 59.41 99 LEU A N 1
ATOM 794 C CA . LEU A 1 99 ? 0.757 2.757 -26.602 1.00 59.41 99 LEU A CA 1
ATOM 795 C C . LEU A 1 99 ? -0.655 2.705 -25.989 1.00 59.41 99 LEU A C 1
ATOM 797 O O . LEU A 1 99 ? -0.871 3.267 -24.919 1.00 59.41 99 LEU A O 1
ATOM 801 N N . THR A 1 100 ? -1.619 2.065 -26.654 1.00 63.06 100 THR A N 1
ATOM 802 C CA . THR A 1 100 ? -3.044 2.067 -26.273 1.00 63.06 100 THR A CA 1
ATOM 803 C C . THR A 1 100 ? -3.526 0.805 -25.532 1.00 63.06 100 THR A C 1
ATOM 805 O O . THR A 1 100 ? -4.730 0.673 -25.317 1.00 63.06 100 THR A O 1
ATOM 808 N N . GLN A 1 101 ? -2.630 -0.103 -25.108 1.00 47.38 101 GLN A N 1
ATOM 809 C CA . GLN A 1 101 ? -2.950 -1.293 -24.278 1.00 47.38 101 GLN A CA 1
ATOM 810 C C . GLN A 1 101 ? -2.777 -1.035 -22.765 1.00 47.38 101 GLN A C 1
ATOM 812 O O . GLN A 1 101 ? -3.637 -1.464 -21.953 1.00 47.38 101 GLN A O 1
#